Protein AF-A0A7C2V0T7-F1 (afdb_monomer)

Mean predicted aligned error: 4.19 Å

Nearest PDB structures (foldseek):
  8oz0-assembly1_C  TM=5.770E-01  e=1.094E+00  Homo sapiens

Radius of gyration: 14.22 Å; Cα contacts (8 Å, |Δi|>4): 170; chains: 1; bounding box: 36×40×30 Å

Solvent-accessible surface area (backbone atoms only — not comparable to full-atom values): 7302 Å² total; per-residue (Å²): 132,86,86,76,68,57,31,50,35,56,37,27,52,50,33,33,57,28,68,74,40,95,86,46,62,48,61,57,43,55,52,52,34,52,56,32,48,69,74,40,54,78,78,52,40,47,61,31,48,52,57,75,47,66,83,38,86,45,59,69,57,35,17,45,56,25,19,50,42,41,43,49,14,64,76,67,75,36,82,64,45,74,65,46,73,40,74,74,23,44,45,96,58,78,42,59,88,66,89,56,72,86,47,48,70,53,9,65,71,52,27,54,68,48,29,46,78,25,30,33,32,43,50,74,59,82,80,61,81,131

Sequence (130 aa):
MAYQPLTLRQVAAAIREEQASPDGDPWLWVRQFMDDFYAATPEVRATLIAERPDLTGDPRFDAYLAALAEHFAIHYQLPIPRWVNEPERFLEQWWFPTQFKSLHALAIVESPAAFRRRGIFVDRTEFQRC

pLDDT: mean 90.45, std 9.15, range [39.5, 97.25]

Foldseek 3Di:
DDDDAAALQNLLVVLLVQVVDPPRDSVVSVVRNLVSLVVDDLVVNLVSLQDQHDHSPDLVVLLVSLLVQQVCCVVSVHDRHPNSPDPSNADPEADEPDPDPVCQVQQQVAPDPSQVRRNYGDHPCPSPDD

Structure (mmCIF, N/CA/C/O backbone):
data_AF-A0A7C2V0T7-F1
#
_entry.id   AF-A0A7C2V0T7-F1
#
loop_
_atom_site.group_PDB
_atom_site.id
_atom_site.type_symbol
_atom_site.label_atom_id
_atom_site.label_alt_id
_atom_site.label_comp_id
_atom_site.label_asym_id
_atom_site.label_entity_id
_atom_site.label_seq_id
_atom_site.pdbx_PDB_ins_code
_atom_site.Cartn_x
_atom_site.Cartn_y
_atom_site.Cartn_z
_atom_site.occupancy
_atom_site.B_iso_or_equiv
_atom_site.auth_seq_id
_atom_site.auth_comp_id
_atom_site.auth_asym_id
_atom_site.auth_atom_id
_atom_site.pdbx_PDB_model_num
ATOM 1 N N . MET A 1 1 ? -7.948 24.175 10.755 1.00 43.12 1 MET A N 1
ATOM 2 C CA . MET A 1 1 ? -8.155 23.343 9.552 1.00 43.12 1 MET A CA 1
ATOM 3 C C . MET A 1 1 ? -8.314 21.913 10.030 1.00 43.12 1 MET A C 1
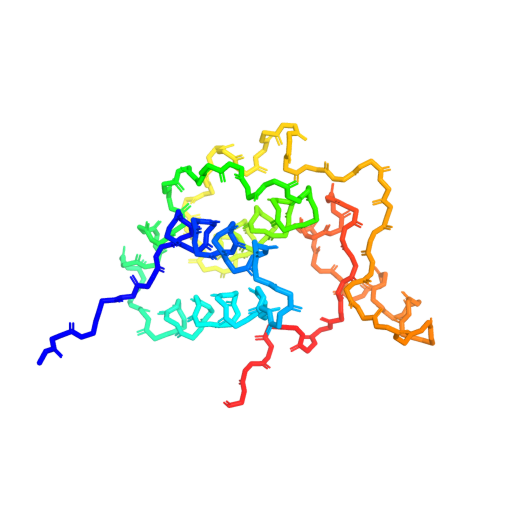ATOM 5 O O . MET A 1 1 ? -7.413 21.438 10.706 1.00 43.12 1 MET A O 1
ATOM 9 N N . ALA A 1 2 ? -9.468 21.280 9.810 1.00 52.50 2 ALA A N 1
ATOM 10 C CA . ALA A 1 2 ? -9.645 19.871 10.158 1.00 52.50 2 ALA A CA 1
ATOM 11 C C . ALA A 1 2 ? -8.820 19.034 9.172 1.00 52.50 2 ALA A C 1
ATOM 13 O O . ALA A 1 2 ? -9.005 19.16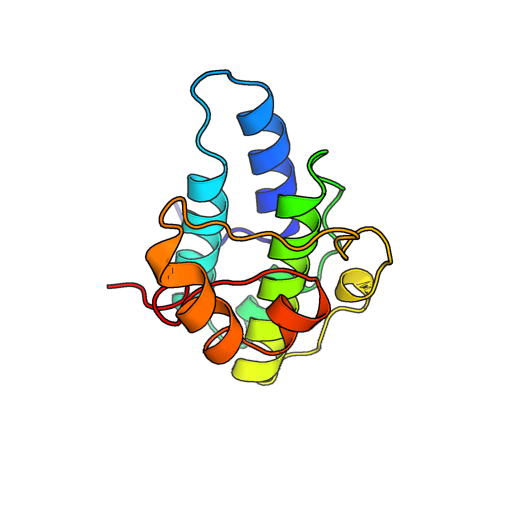7 7.964 1.00 52.50 2 ALA A O 1
ATOM 14 N N . TYR A 1 3 ? -7.871 18.253 9.681 1.00 69.88 3 TYR A N 1
ATOM 15 C CA . TYR A 1 3 ? -7.092 17.323 8.874 1.00 69.88 3 TYR A CA 1
ATOM 16 C C . TYR A 1 3 ? -8.033 16.244 8.319 1.00 69.88 3 TYR A C 1
ATOM 18 O O . TYR A 1 3 ? -8.759 15.620 9.094 1.00 69.88 3 TYR A O 1
ATOM 26 N N . GLN A 1 4 ? -8.080 16.075 6.995 1.00 74.81 4 GLN A N 1
ATOM 27 C CA . GLN A 1 4 ? -8.873 15.021 6.362 1.00 74.81 4 GLN A CA 1
ATOM 28 C C . GLN A 1 4 ? -7.960 13.839 6.019 1.00 74.81 4 GLN A C 1
ATOM 30 O O . GLN A 1 4 ? -6.979 14.055 5.308 1.00 74.81 4 GLN A O 1
ATOM 35 N N . PRO A 1 5 ? -8.274 12.623 6.501 1.00 85.75 5 PRO A N 1
ATOM 36 C CA . PRO A 1 5 ? -7.486 11.436 6.197 1.00 85.75 5 PRO A CA 1
ATOM 37 C C . PRO A 1 5 ? -7.545 11.108 4.703 1.00 85.75 5 PRO A C 1
ATOM 39 O O . PRO A 1 5 ? -8.607 11.208 4.080 1.00 85.75 5 PRO A O 1
ATOM 42 N N . LEU A 1 6 ? -6.413 10.696 4.137 1.00 89.06 6 LEU A N 1
ATOM 43 C CA . LEU A 1 6 ? -6.316 10.319 2.733 1.00 89.06 6 LEU A CA 1
ATOM 44 C C . LEU A 1 6 ? -7.008 8.981 2.459 1.00 89.06 6 LEU A C 1
ATOM 46 O O . LEU A 1 6 ? -6.851 7.997 3.180 1.00 89.06 6 LEU A O 1
ATOM 50 N N . THR A 1 7 ? -7.750 8.929 1.357 1.00 93.88 7 THR A N 1
ATOM 51 C CA . THR A 1 7 ? -8.304 7.686 0.801 1.00 93.88 7 THR A CA 1
ATOM 52 C C . THR A 1 7 ? -7.294 7.004 -0.123 1.00 93.88 7 THR A C 1
ATOM 54 O O . THR A 1 7 ? -6.447 7.667 -0.725 1.00 93.88 7 THR A O 1
ATOM 57 N N . LEU A 1 8 ? -7.423 5.691 -0.342 1.00 93.38 8 LEU A N 1
ATOM 58 C CA . LEU A 1 8 ? -6.576 4.972 -1.306 1.00 93.38 8 LEU A CA 1
ATOM 59 C C . LEU A 1 8 ? -6.687 5.523 -2.733 1.00 93.38 8 LEU A C 1
ATOM 61 O O . LEU A 1 8 ? -5.716 5.475 -3.485 1.00 93.38 8 LEU A O 1
ATOM 65 N N . ARG A 1 9 ? -7.840 6.095 -3.100 1.00 93.88 9 ARG A N 1
ATOM 66 C CA . ARG A 1 9 ? -8.017 6.794 -4.378 1.00 93.88 9 ARG A CA 1
ATOM 67 C C . ARG A 1 9 ? -7.110 8.015 -4.493 1.00 93.88 9 ARG A C 1
ATOM 69 O O . ARG A 1 9 ? -6.446 8.183 -5.513 1.00 93.88 9 ARG A O 1
ATOM 76 N N . GLN A 1 10 ? -7.068 8.850 -3.458 1.00 93.50 10 GLN A N 1
ATOM 77 C CA . GLN A 1 10 ? -6.196 10.028 -3.433 1.00 93.50 10 GLN A CA 1
ATOM 78 C C . GLN A 1 10 ? -4.721 9.627 -3.407 1.00 93.50 10 GLN A C 1
ATOM 80 O O . GLN A 1 10 ? -3.915 10.232 -4.104 1.00 93.50 10 GLN A O 1
ATOM 85 N N . VAL A 1 11 ? -4.384 8.567 -2.671 1.00 94.06 11 VAL A N 1
ATOM 86 C CA . VAL A 1 11 ? -3.025 8.012 -2.616 1.00 94.06 11 VAL A CA 1
ATOM 87 C C . VAL A 1 11 ? -2.570 7.540 -3.992 1.00 94.06 11 VAL A C 1
ATOM 89 O O . VAL A 1 11 ? -1.470 7.875 -4.412 1.00 94.06 11 VAL A O 1
ATOM 92 N N . ALA A 1 12 ? -3.413 6.812 -4.728 1.00 94.62 12 ALA A N 1
ATOM 93 C CA . ALA A 1 12 ? -3.075 6.358 -6.075 1.00 94.62 12 ALA A CA 1
ATOM 94 C C . ALA A 1 12 ? -2.852 7.529 -7.049 1.00 94.62 12 ALA A C 1
ATOM 96 O O . ALA A 1 12 ? -1.901 7.506 -7.832 1.00 94.62 12 ALA A O 1
ATOM 97 N N . ALA A 1 13 ? -3.690 8.568 -6.974 1.00 93.44 13 ALA A N 1
ATOM 98 C CA . ALA A 1 13 ? -3.515 9.780 -7.773 1.00 93.44 13 ALA A CA 1
ATOM 99 C C . ALA A 1 13 ? -2.199 10.500 -7.434 1.00 93.44 13 ALA A C 1
ATOM 101 O O . ALA A 1 13 ? -1.436 10.833 -8.337 1.00 93.44 13 ALA A O 1
ATOM 102 N N . ALA A 1 14 ? -1.892 10.656 -6.145 1.00 92.94 14 ALA A N 1
ATOM 103 C CA . ALA A 1 14 ? -0.663 11.294 -5.691 1.00 92.94 14 ALA A CA 1
ATOM 104 C C . ALA A 1 14 ? 0.588 10.494 -6.093 1.00 92.94 14 ALA A C 1
ATOM 106 O O . ALA A 1 14 ? 1.539 11.062 -6.612 1.00 92.94 14 ALA A O 1
ATOM 107 N N . ILE A 1 15 ? 0.563 9.162 -5.962 1.00 93.12 15 ILE A N 1
ATOM 108 C CA . ILE A 1 15 ? 1.642 8.275 -6.432 1.00 93.12 15 ILE A CA 1
ATOM 109 C C . ILE A 1 15 ? 1.865 8.424 -7.942 1.00 93.12 15 ILE A C 1
ATOM 111 O O . ILE A 1 15 ? 3.004 8.397 -8.404 1.00 93.12 15 ILE A O 1
ATOM 115 N N . ARG A 1 16 ? 0.798 8.568 -8.732 1.00 92.69 16 ARG A N 1
ATOM 116 C CA . ARG A 1 16 ? 0.908 8.778 -10.181 1.00 92.69 16 ARG A CA 1
ATOM 117 C C . ARG A 1 16 ? 1.576 10.113 -10.519 1.00 92.69 16 ARG A C 1
ATOM 119 O O . ARG A 1 16 ? 2.397 10.157 -11.430 1.00 92.69 16 ARG A O 1
ATOM 126 N N . GLU A 1 17 ? 1.217 11.182 -9.815 1.00 89.94 17 GLU A N 1
ATOM 127 C CA . GLU A 1 17 ? 1.835 12.503 -9.991 1.00 89.94 17 GLU A CA 1
ATOM 128 C C . GLU A 1 17 ? 3.304 12.493 -9.554 1.00 89.94 17 GLU A C 1
ATOM 130 O O . GLU A 1 17 ? 4.169 12.975 -10.283 1.00 89.94 17 GLU A O 1
ATOM 135 N N . GLU A 1 18 ? 3.600 11.865 -8.416 1.00 89.44 18 GLU A N 1
ATOM 136 C CA . GLU A 1 18 ? 4.947 11.773 -7.851 1.00 89.44 18 GLU A CA 1
ATOM 137 C C . GLU A 1 18 ? 5.902 10.996 -8.764 1.00 89.44 18 GLU A C 1
ATOM 139 O O . GLU A 1 18 ? 7.041 11.401 -8.965 1.00 89.44 18 GLU A O 1
ATOM 144 N N . GLN A 1 19 ? 5.424 9.918 -9.392 1.00 84.94 19 GLN A N 1
ATOM 145 C CA . GLN A 1 19 ? 6.207 9.134 -10.354 1.00 84.94 19 GLN A CA 1
ATOM 146 C C . GLN A 1 19 ? 6.586 9.908 -11.624 1.00 84.94 19 GLN A C 1
ATOM 148 O O . GLN A 1 19 ? 7.506 9.498 -12.331 1.00 84.94 19 GLN A O 1
ATOM 153 N N . ALA A 1 20 ? 5.899 11.011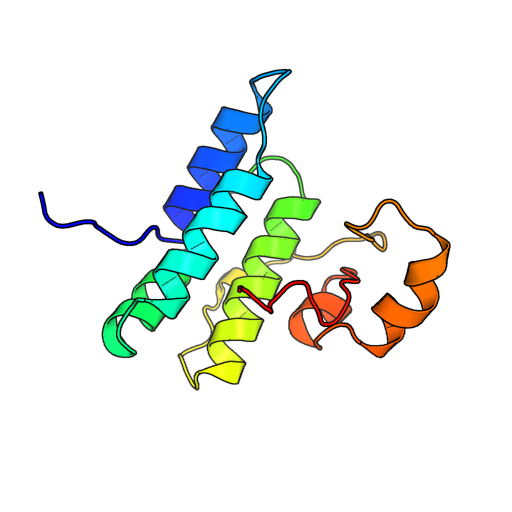 -11.938 1.00 83.38 20 ALA A N 1
ATOM 154 C CA . ALA A 1 20 ? 6.297 11.886 -13.039 1.00 83.38 20 ALA A CA 1
ATOM 155 C C . ALA A 1 20 ? 7.509 12.765 -12.675 1.00 83.38 20 ALA A C 1
ATOM 157 O O . ALA A 1 20 ? 8.148 13.324 -13.571 1.00 83.38 20 ALA A O 1
ATOM 158 N N . SER A 1 21 ? 7.833 12.882 -11.383 1.00 85.62 21 SER A N 1
ATOM 159 C CA . SER A 1 21 ? 8.982 13.624 -10.872 1.00 85.62 21 SER A CA 1
ATOM 160 C C . SER A 1 21 ? 10.192 12.696 -10.669 1.00 85.62 21 SER A C 1
ATOM 162 O O . SER A 1 21 ? 10.058 11.644 -10.046 1.00 85.62 21 SER A O 1
ATOM 164 N N . PRO A 1 22 ? 11.398 13.062 -11.144 1.00 77.69 22 PRO A N 1
ATOM 165 C CA . PRO A 1 22 ? 12.597 12.234 -10.983 1.00 77.69 22 PRO A CA 1
ATOM 166 C C . PRO A 1 22 ? 13.074 12.103 -9.526 1.00 77.69 22 PRO A C 1
ATOM 168 O O . PRO A 1 22 ? 13.718 11.111 -9.198 1.00 77.69 22 PRO A O 1
ATOM 171 N N . ASP A 1 23 ? 12.734 13.065 -8.664 1.00 84.50 23 ASP A N 1
ATOM 172 C CA . ASP A 1 23 ? 13.073 13.063 -7.231 1.00 84.50 23 ASP A CA 1
ATOM 173 C C . ASP A 1 23 ? 11.897 12.612 -6.347 1.00 84.50 23 ASP A C 1
ATOM 175 O O . ASP A 1 23 ? 11.919 12.790 -5.128 1.00 84.50 23 ASP A O 1
ATOM 179 N N . GLY A 1 24 ? 10.843 12.070 -6.962 1.00 84.19 24 GLY A N 1
ATOM 180 C CA . GLY A 1 24 ? 9.614 11.736 -6.266 1.00 84.19 24 GLY A CA 1
ATOM 181 C C . GLY A 1 24 ? 9.734 10.510 -5.362 1.00 84.19 24 GLY A C 1
ATOM 182 O O . GLY A 1 24 ? 10.347 9.502 -5.721 1.00 84.19 24 GLY A O 1
ATOM 183 N N . ASP A 1 25 ? 9.101 10.575 -4.189 1.00 89.88 25 ASP A N 1
ATOM 184 C CA . ASP A 1 25 ? 9.022 9.460 -3.241 1.00 89.88 25 ASP A CA 1
ATOM 185 C C . ASP A 1 25 ? 7.575 8.938 -3.129 1.00 89.88 25 ASP A C 1
ATOM 187 O O . ASP A 1 25 ? 6.831 9.343 -2.230 1.00 89.88 25 ASP A O 1
ATOM 191 N N . PRO A 1 26 ? 7.138 8.008 -4.002 1.00 90.38 26 PRO A N 1
ATOM 192 C CA . PRO A 1 26 ? 5.778 7.465 -3.956 1.00 90.38 26 PRO A CA 1
ATOM 193 C C . PRO A 1 26 ? 5.460 6.748 -2.631 1.00 90.38 26 PRO A C 1
ATOM 195 O O . PRO A 1 26 ? 4.293 6.656 -2.239 1.00 90.38 26 PRO A O 1
ATOM 198 N N . TRP A 1 27 ? 6.473 6.289 -1.884 1.00 90.75 27 TRP A N 1
ATOM 199 C CA . TRP A 1 27 ? 6.274 5.677 -0.569 1.00 90.75 27 TRP A CA 1
ATOM 200 C C . TRP A 1 27 ? 5.850 6.683 0.496 1.00 90.75 27 TRP A C 1
ATOM 202 O O . TRP A 1 27 ? 5.297 6.280 1.520 1.00 90.75 27 TRP A O 1
ATOM 212 N N . LEU A 1 28 ? 6.087 7.982 0.296 1.00 91.44 28 LEU A N 1
ATOM 213 C CA . LEU A 1 28 ? 5.576 9.033 1.179 1.00 91.44 28 LEU A CA 1
ATOM 214 C C . LEU A 1 28 ? 4.048 9.007 1.278 1.00 91.44 28 LEU A C 1
ATOM 216 O O . LEU A 1 28 ? 3.503 9.233 2.354 1.00 91.44 28 LEU A O 1
ATOM 220 N N . TRP A 1 29 ? 3.355 8.687 0.188 1.00 93.62 29 TRP A N 1
ATOM 221 C CA . TRP A 1 29 ? 1.894 8.661 0.161 1.00 93.62 29 TRP A CA 1
ATOM 222 C C . TRP A 1 29 ? 1.323 7.390 0.807 1.00 93.62 29 TRP A C 1
ATOM 224 O O . TRP A 1 29 ? 0.311 7.454 1.502 1.00 93.62 29 TRP A O 1
ATOM 234 N N . VAL A 1 30 ? 2.009 6.250 0.663 1.00 92.88 30 VAL A N 1
ATOM 235 C CA . VAL A 1 30 ? 1.645 4.970 1.310 1.00 92.88 30 VAL A CA 1
ATOM 236 C C . VAL A 1 30 ? 1.834 5.044 2.832 1.00 92.88 30 VAL A C 1
ATOM 238 O O . VAL A 1 30 ? 0.878 4.907 3.588 1.00 92.88 30 VAL A O 1
ATOM 241 N N . ARG A 1 31 ? 3.066 5.334 3.276 1.00 92.12 31 ARG A N 1
ATOM 242 C CA . ARG A 1 31 ? 3.339 6.508 4.109 1.00 92.12 31 ARG A CA 1
ATOM 243 C C . ARG A 1 31 ? 2.187 7.121 4.910 1.00 92.12 31 ARG A C 1
ATOM 245 O O . ARG A 1 31 ? 1.698 6.560 5.885 1.00 92.12 31 ARG A O 1
ATOM 252 N N . GLN A 1 32 ? 1.789 8.295 4.459 1.00 92.06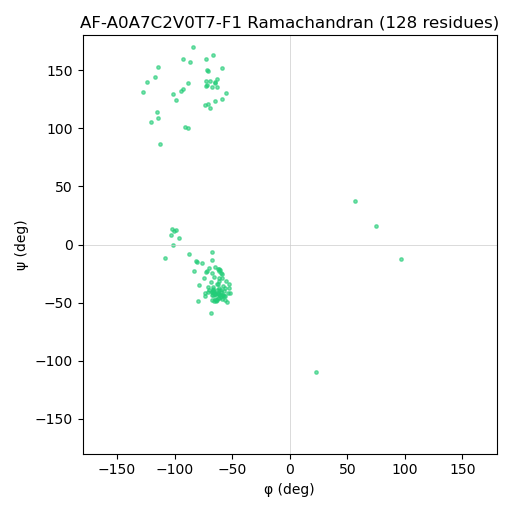 32 GLN A N 1
ATOM 253 C CA . GLN A 1 32 ? 0.738 9.102 5.041 1.00 92.06 32 GLN A CA 1
ATOM 254 C C . GLN A 1 32 ? -0.581 8.337 5.204 1.00 92.06 32 GLN A C 1
ATOM 256 O O . GLN A 1 32 ? -1.213 8.422 6.249 1.00 92.06 32 GLN A O 1
ATOM 261 N N . PHE A 1 33 ? -0.973 7.532 4.213 1.00 94.06 33 PHE A N 1
ATOM 262 C CA . PHE A 1 33 ? -2.219 6.770 4.274 1.00 94.06 33 PHE A CA 1
ATOM 263 C C . PHE A 1 33 ? -2.303 5.840 5.483 1.00 94.06 33 PHE A C 1
ATOM 265 O O . PHE A 1 33 ? -3.346 5.749 6.125 1.00 94.06 33 PHE A O 1
ATOM 272 N N . MET A 1 34 ? -1.224 5.122 5.796 1.00 93.06 34 MET A N 1
ATOM 273 C CA . MET A 1 34 ? -1.232 4.225 6.949 1.00 93.06 34 MET A CA 1
ATOM 274 C C . MET A 1 34 ? -1.355 5.009 8.258 1.00 93.06 34 MET A C 1
ATOM 276 O O . MET A 1 34 ? -2.114 4.586 9.126 1.00 93.06 34 MET A O 1
ATOM 280 N N . ASP A 1 35 ? -0.664 6.148 8.388 1.00 92.25 35 ASP A N 1
ATOM 281 C CA . ASP A 1 35 ? -0.782 7.018 9.568 1.00 92.25 35 ASP A CA 1
ATOM 282 C C . ASP A 1 35 ? -2.231 7.493 9.746 1.00 92.25 35 ASP A C 1
ATOM 284 O O . ASP A 1 35 ? -2.814 7.361 10.826 1.00 92.25 35 ASP A O 1
ATOM 288 N N . ASP A 1 36 ? -2.849 7.946 8.655 1.00 92.38 36 ASP A N 1
ATOM 289 C CA . ASP A 1 36 ? -4.238 8.402 8.618 1.00 92.38 36 ASP A CA 1
ATOM 290 C C . ASP A 1 36 ? -5.213 7.280 8.972 1.00 92.38 36 ASP A C 1
ATOM 292 O O . ASP A 1 36 ? -6.157 7.472 9.741 1.00 92.38 36 ASP A O 1
ATOM 296 N N . PHE A 1 37 ? -4.970 6.081 8.443 1.00 92.50 37 PHE A N 1
ATOM 297 C CA . PHE A 1 37 ? -5.779 4.905 8.717 1.00 92.50 37 PHE A CA 1
ATOM 298 C C . PHE A 1 37 ? -5.693 4.495 10.194 1.00 92.50 37 PHE A C 1
ATOM 300 O O . PHE A 1 37 ? -6.718 4.175 10.807 1.00 92.50 37 PHE A O 1
ATOM 307 N N . TYR A 1 38 ? -4.500 4.527 10.796 1.00 91.69 38 TYR A N 1
ATOM 308 C CA . TYR A 1 38 ? -4.329 4.224 12.217 1.00 91.69 38 TYR A CA 1
ATOM 309 C C . TYR A 1 38 ? -4.997 5.273 13.113 1.00 91.69 38 TYR A C 1
ATOM 311 O O . TYR A 1 38 ? -5.644 4.887 14.090 1.00 91.69 38 TYR A O 1
ATOM 319 N N . ALA A 1 39 ? -4.922 6.558 12.753 1.00 91.56 39 ALA A N 1
ATOM 320 C CA . ALA A 1 39 ? -5.565 7.651 13.484 1.00 91.56 39 ALA A CA 1
ATOM 321 C C . ALA A 1 39 ? -7.100 7.696 13.319 1.00 91.56 39 ALA A C 1
ATOM 323 O O . ALA A 1 39 ? -7.800 8.241 14.175 1.00 91.56 39 ALA A O 1
ATOM 324 N N . ALA A 1 40 ? -7.637 7.135 12.233 1.00 91.12 40 ALA A N 1
ATOM 325 C CA . ALA A 1 40 ? -9.063 7.150 11.927 1.00 91.12 40 ALA A CA 1
ATOM 326 C C . ALA A 1 40 ? -9.900 6.233 12.838 1.00 91.12 40 ALA A C 1
ATOM 328 O O . ALA A 1 40 ? -9.457 5.170 13.285 1.00 91.12 40 ALA A O 1
ATOM 329 N N . THR A 1 41 ? -11.164 6.615 13.055 1.00 89.25 41 THR A N 1
ATOM 330 C CA . THR A 1 41 ? -12.151 5.764 13.737 1.00 89.25 41 THR A CA 1
ATOM 331 C C . THR A 1 41 ? -12.589 4.600 12.835 1.00 89.25 41 THR A C 1
ATOM 333 O O . THR A 1 41 ? -12.445 4.684 11.609 1.00 89.25 41 THR A O 1
ATOM 336 N N . PRO A 1 42 ? -13.142 3.507 13.394 1.00 83.88 42 PRO A N 1
ATOM 337 C CA . PRO A 1 42 ? -13.585 2.352 12.608 1.00 83.88 42 PRO A CA 1
ATOM 338 C C . PRO A 1 42 ? -14.544 2.698 11.459 1.00 83.88 42 PRO A C 1
ATOM 340 O O . PRO A 1 42 ? -14.423 2.139 10.369 1.00 83.88 42 PRO A O 1
ATOM 343 N N . GLU A 1 43 ? -15.452 3.654 11.667 1.00 85.12 43 GLU A N 1
ATOM 344 C CA . GLU A 1 43 ? -16.433 4.091 10.666 1.00 85.12 43 GLU A CA 1
ATOM 345 C C . GLU A 1 43 ? -15.747 4.779 9.482 1.00 85.12 43 GLU A C 1
ATOM 347 O O . GLU A 1 43 ? -16.105 4.550 8.327 1.00 85.12 43 GLU A O 1
ATOM 352 N N . VAL A 1 44 ? -14.724 5.589 9.765 1.00 91.44 44 VAL A N 1
ATOM 353 C CA . VAL A 1 44 ? -13.950 6.302 8.746 1.00 91.44 44 VAL A CA 1
ATOM 354 C C . VAL A 1 44 ? -13.037 5.336 7.997 1.00 91.44 44 VAL A C 1
ATOM 356 O O . VAL A 1 44 ? -12.983 5.396 6.771 1.00 91.44 44 VAL A O 1
ATOM 359 N N . ARG A 1 45 ? -12.384 4.390 8.683 1.00 93.06 45 ARG A N 1
ATOM 360 C CA . ARG A 1 45 ? -11.460 3.417 8.067 1.00 93.06 45 ARG A CA 1
ATOM 361 C C . ARG A 1 45 ? -12.065 2.672 6.882 1.00 93.06 45 ARG A C 1
ATOM 363 O O . ARG A 1 45 ? -11.400 2.520 5.860 1.00 93.06 45 ARG A O 1
ATOM 370 N N . ALA A 1 46 ? -13.326 2.248 6.990 1.00 92.19 46 ALA A N 1
ATOM 371 C CA . ALA A 1 46 ? -14.021 1.584 5.889 1.00 92.19 46 ALA A CA 1
ATOM 372 C C . ALA A 1 46 ? -14.107 2.487 4.647 1.00 92.19 46 ALA A C 1
ATOM 374 O O . ALA A 1 46 ? -13.874 2.028 3.531 1.00 92.19 46 ALA A O 1
ATOM 375 N N . THR A 1 47 ? -14.378 3.782 4.835 1.00 93.44 47 THR A N 1
ATOM 376 C CA . THR A 1 47 ? -14.468 4.753 3.733 1.00 93.44 47 THR A CA 1
ATOM 377 C C . THR A 1 47 ? -13.120 5.016 3.061 1.00 93.44 47 THR A C 1
ATOM 379 O O . THR A 1 47 ? -13.085 5.192 1.846 1.00 93.44 47 THR A O 1
ATOM 382 N N . LEU A 1 48 ? -12.008 4.947 3.807 1.00 94.19 48 LEU A N 1
ATOM 383 C CA . LEU A 1 48 ? -10.660 5.200 3.277 1.00 94.19 48 LEU A CA 1
ATOM 384 C C . LEU A 1 48 ? -10.214 4.165 2.236 1.00 94.19 48 LEU A C 1
ATOM 386 O O . LEU A 1 48 ? -9.419 4.488 1.353 1.00 94.19 48 LEU A O 1
ATOM 390 N N . ILE A 1 49 ? -10.730 2.937 2.330 1.00 95.25 49 ILE A N 1
ATOM 391 C CA . ILE A 1 49 ? -10.385 1.824 1.431 1.00 95.25 49 ILE A CA 1
ATOM 392 C C . ILE A 1 49 ? -11.506 1.451 0.450 1.00 95.25 49 ILE A C 1
ATOM 394 O O . ILE A 1 49 ? -11.276 0.671 -0.472 1.00 95.25 49 ILE A O 1
ATOM 398 N N . ALA A 1 50 ? -12.725 1.962 0.646 1.00 93.94 50 ALA A N 1
ATOM 399 C CA . ALA A 1 50 ? -13.901 1.520 -0.101 1.00 93.94 50 ALA A CA 1
ATOM 400 C C . ALA A 1 50 ? -13.850 1.898 -1.586 1.00 93.94 50 ALA A C 1
ATOM 402 O O . ALA A 1 50 ? -14.208 1.087 -2.444 1.00 93.94 50 ALA A O 1
ATOM 403 N N . GLU A 1 51 ? -13.436 3.128 -1.886 1.00 94.56 51 GLU A N 1
ATOM 404 C CA . GLU A 1 51 ? -13.453 3.649 -3.248 1.00 94.56 51 GLU A CA 1
ATOM 405 C C . GLU A 1 51 ? -12.354 3.007 -4.101 1.00 94.56 51 GLU A C 1
ATOM 407 O O . GLU A 1 51 ? -11.217 2.852 -3.657 1.00 94.56 51 GLU A O 1
ATOM 412 N N . ARG A 1 52 ? -12.703 2.628 -5.337 1.00 95.19 52 ARG A N 1
ATOM 413 C CA . ARG A 1 52 ? -11.761 2.054 -6.301 1.00 95.19 52 ARG A CA 1
ATOM 414 C C . ARG A 1 52 ? -10.770 3.138 -6.753 1.00 95.19 52 ARG A C 1
ATOM 416 O O . ARG A 1 52 ? -11.213 4.104 -7.375 1.00 95.19 52 ARG A O 1
ATOM 423 N N . PRO A 1 53 ? -9.458 2.990 -6.497 1.00 94.38 53 PRO A N 1
ATOM 424 C CA . 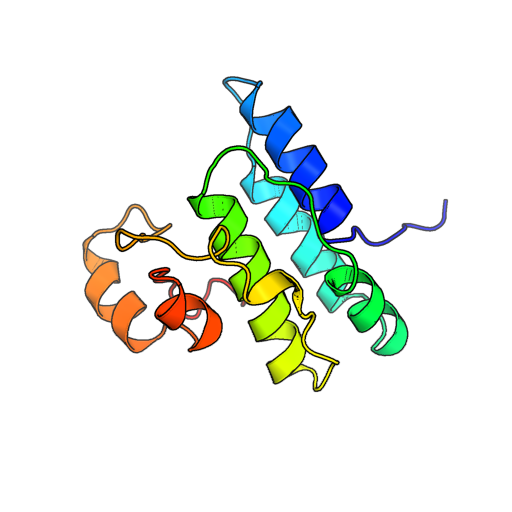PRO A 1 53 ? -8.454 3.883 -7.060 1.00 94.38 53 PRO A CA 1
ATOM 425 C C . PRO A 1 53 ? -8.291 3.650 -8.568 1.00 94.38 53 PRO A C 1
ATOM 427 O O . PRO A 1 53 ? -8.411 2.517 -9.043 1.00 94.38 53 PRO A O 1
ATOM 430 N N . ASP A 1 54 ? -7.947 4.701 -9.311 1.00 95.75 54 ASP A N 1
ATOM 431 C CA . ASP A 1 54 ? -7.418 4.547 -10.670 1.00 95.75 54 ASP A CA 1
ATOM 432 C C . ASP A 1 54 ? -6.040 3.862 -10.635 1.00 95.75 54 ASP A C 1
ATOM 434 O O . ASP A 1 54 ? -5.403 3.773 -9.582 1.00 95.75 54 ASP A O 1
ATOM 438 N N . LEU A 1 55 ? -5.581 3.342 -11.777 1.00 94.69 55 LEU A N 1
ATOM 439 C CA . LEU A 1 55 ? -4.241 2.760 -11.867 1.00 94.69 55 LEU A CA 1
ATOM 440 C C . LEU A 1 55 ? -3.172 3.847 -11.718 1.00 94.69 55 LEU A C 1
ATOM 442 O O . LEU A 1 55 ? -3.253 4.907 -12.345 1.00 94.69 55 LEU A O 1
ATOM 446 N N . THR A 1 56 ? -2.149 3.557 -10.920 1.00 93.50 56 THR A N 1
ATOM 447 C CA . THR A 1 56 ? -1.009 4.460 -10.710 1.00 93.50 56 THR A CA 1
ATOM 448 C C . THR A 1 56 ? -0.094 4.541 -11.932 1.00 93.50 56 THR A C 1
ATOM 450 O O . THR A 1 56 ? 0.627 5.522 -12.096 1.00 93.50 56 THR A O 1
ATOM 453 N N . GLY A 1 57 ? -0.132 3.517 -12.792 1.00 92.75 57 GLY A N 1
ATOM 454 C CA . GLY A 1 57 ? 0.779 3.341 -13.924 1.00 92.75 57 GLY A CA 1
ATOM 455 C C . GLY A 1 57 ? 1.956 2.409 -13.622 1.00 92.75 57 GLY A C 1
ATOM 456 O O . GLY A 1 57 ? 2.607 1.955 -14.560 1.00 92.75 57 GLY A O 1
ATOM 457 N N . ASP A 1 58 ? 2.184 2.064 -12.350 1.00 93.62 58 ASP A N 1
ATOM 458 C CA . ASP A 1 58 ? 3.131 1.030 -11.933 1.00 93.62 58 ASP A CA 1
ATOM 459 C C . ASP A 1 58 ? 2.376 -0.132 -11.263 1.00 93.62 58 ASP A C 1
ATOM 461 O O . ASP A 1 58 ? 1.833 0.029 -10.160 1.00 93.62 58 ASP A O 1
ATOM 465 N N . PRO A 1 59 ? 2.380 -1.333 -11.877 1.00 94.94 59 PRO A N 1
ATOM 466 C CA . PRO A 1 59 ? 1.638 -2.480 -11.364 1.00 94.94 59 PRO A CA 1
ATOM 467 C C . PRO A 1 59 ? 2.054 -2.873 -9.939 1.00 94.94 59 PRO A C 1
ATOM 469 O O . PRO A 1 59 ? 1.249 -3.442 -9.201 1.00 94.94 59 PRO A O 1
ATOM 472 N N . ARG A 1 60 ? 3.288 -2.555 -9.515 1.00 95.38 60 ARG A N 1
ATOM 473 C CA . ARG A 1 60 ? 3.789 -2.832 -8.159 1.00 95.38 60 ARG A CA 1
ATOM 474 C C . ARG A 1 60 ? 3.002 -2.061 -7.110 1.00 95.38 60 ARG A C 1
ATOM 476 O O . ARG A 1 60 ? 2.542 -2.661 -6.140 1.00 95.38 60 ARG A O 1
ATOM 483 N N . PHE A 1 61 ? 2.796 -0.763 -7.326 1.00 95.62 61 PHE A N 1
ATOM 484 C CA . PHE A 1 61 ? 1.998 0.065 -6.424 1.00 95.62 61 PHE A CA 1
ATOM 485 C C . PHE A 1 61 ? 0.517 -0.293 -6.513 1.00 95.62 61 PHE A C 1
ATOM 487 O O . PHE A 1 61 ? -0.141 -0.411 -5.483 1.00 95.62 61 PHE A O 1
ATOM 494 N N . ASP A 1 62 ? 0.005 -0.569 -7.711 1.00 96.69 62 ASP A N 1
ATOM 495 C CA . ASP A 1 62 ? -1.384 -0.991 -7.897 1.00 96.69 62 ASP A CA 1
ATOM 496 C C . ASP A 1 62 ? -1.717 -2.281 -7.127 1.00 96.69 62 ASP A C 1
ATOM 498 O O . ASP A 1 62 ? -2.752 -2.361 -6.457 1.00 96.69 62 ASP A O 1
ATOM 502 N N . ALA A 1 63 ? -0.824 -3.272 -7.163 1.00 97.12 63 ALA A N 1
ATOM 503 C CA . ALA A 1 63 ? -0.959 -4.496 -6.385 1.00 97.12 63 ALA A CA 1
ATOM 504 C C . ALA A 1 63 ? -0.746 -4.262 -4.879 1.00 97.12 63 ALA A C 1
ATOM 506 O O . ALA A 1 63 ? -1.450 -4.858 -4.058 1.00 97.12 63 ALA A O 1
ATOM 507 N N . TYR A 1 64 ? 0.181 -3.377 -4.498 1.00 96.50 64 TYR A N 1
ATOM 508 C CA . TYR A 1 64 ? 0.449 -3.047 -3.096 1.00 96.50 64 TYR A CA 1
ATOM 509 C C . TYR A 1 64 ? -0.753 -2.373 -2.432 1.00 96.50 64 TYR A C 1
ATOM 511 O O . TYR A 1 64 ? -1.167 -2.794 -1.354 1.00 96.50 64 TYR A O 1
ATOM 519 N N . LEU A 1 65 ? -1.365 -1.373 -3.075 1.00 96.25 65 LEU A N 1
ATOM 520 C CA . LEU A 1 65 ? -2.539 -0.681 -2.530 1.00 96.25 65 LEU A CA 1
ATOM 521 C C . LEU A 1 65 ? -3.720 -1.646 -2.339 1.00 96.25 65 LEU A C 1
ATOM 523 O O . LEU A 1 65 ? -4.424 -1.572 -1.332 1.00 96.25 65 LEU A O 1
ATOM 527 N N . ALA A 1 66 ? -3.907 -2.600 -3.256 1.00 97.25 66 ALA A N 1
ATOM 528 C CA . ALA A 1 66 ? -4.915 -3.649 -3.106 1.00 97.25 66 ALA A CA 1
ATOM 529 C C . ALA A 1 66 ? -4.597 -4.628 -1.965 1.00 97.25 66 ALA A C 1
ATOM 531 O O . ALA A 1 66 ? -5.499 -5.013 -1.216 1.00 97.25 66 ALA A O 1
ATOM 532 N N . ALA A 1 67 ? -3.328 -5.022 -1.814 1.00 96.69 67 ALA A N 1
ATOM 533 C CA . ALA A 1 67 ? -2.879 -5.856 -0.704 1.00 96.69 67 ALA A CA 1
ATOM 534 C C . ALA A 1 67 ? -3.104 -5.163 0.647 1.00 96.69 67 ALA A C 1
ATOM 536 O O . ALA A 1 67 ? -3.600 -5.790 1.583 1.00 96.69 67 ALA A O 1
ATOM 537 N N . LEU A 1 68 ? -2.794 -3.867 0.724 1.00 95.62 68 LEU A N 1
ATOM 538 C CA . LEU A 1 68 ? -2.967 -3.046 1.917 1.00 95.62 68 LEU A CA 1
ATOM 539 C C . LEU A 1 68 ? -4.447 -2.910 2.293 1.00 95.62 68 LEU A C 1
ATOM 541 O O . LEU A 1 68 ? -4.812 -3.177 3.438 1.00 95.62 68 LEU A O 1
ATOM 545 N N . ALA A 1 69 ? -5.303 -2.578 1.320 1.00 96.56 69 ALA A N 1
ATOM 546 C CA . ALA A 1 69 ? -6.747 -2.449 1.513 1.00 96.56 69 ALA A CA 1
ATOM 547 C C . ALA A 1 69 ? -7.360 -3.715 2.117 1.00 96.56 69 ALA A C 1
ATOM 549 O O . ALA A 1 69 ? -8.095 -3.661 3.100 1.00 96.56 69 ALA A O 1
ATOM 550 N N . GLU A 1 70 ? -7.041 -4.873 1.542 1.00 97.00 70 GLU A N 1
ATOM 551 C CA . GLU A 1 70 ? -7.551 -6.147 2.028 1.00 97.00 70 GLU A CA 1
ATOM 552 C C . GLU A 1 70 ? -6.928 -6.559 3.360 1.00 97.00 70 GLU A C 1
ATOM 554 O O . GLU A 1 70 ? -7.646 -7.055 4.226 1.00 97.00 70 GLU A O 1
ATOM 559 N N . HIS A 1 71 ? -5.619 -6.366 3.547 1.00 95.50 71 HIS A N 1
ATOM 560 C CA . HIS A 1 71 ? -4.966 -6.671 4.816 1.00 95.50 71 HIS A CA 1
ATOM 561 C C . HIS A 1 71 ? -5.638 -5.910 5.963 1.00 95.50 71 HIS A C 1
ATOM 563 O O . HIS A 1 71 ? -6.014 -6.515 6.968 1.00 95.50 71 HIS A O 1
ATOM 569 N N . PHE A 1 72 ? -5.865 -4.608 5.779 1.00 94.69 72 PHE A N 1
ATOM 570 C CA . PHE A 1 72 ? -6.554 -3.774 6.755 1.00 94.69 72 PHE A CA 1
ATOM 571 C C . PHE A 1 72 ? -8.028 -4.139 6.905 1.00 94.69 72 PHE A C 1
ATOM 573 O O . PHE A 1 72 ? -8.512 -4.212 8.033 1.00 94.69 72 PHE A O 1
ATOM 580 N N . ALA A 1 73 ? -8.734 -4.440 5.813 1.00 95.19 73 ALA A N 1
ATOM 581 C CA . ALA A 1 73 ? -10.119 -4.887 5.901 1.00 95.19 73 ALA A CA 1
ATOM 582 C C . ALA A 1 73 ? -10.258 -6.170 6.733 1.00 95.19 73 ALA A C 1
ATOM 584 O O . ALA A 1 73 ? -11.107 -6.240 7.617 1.00 95.19 73 ALA A O 1
ATOM 585 N N . ILE A 1 74 ? -9.386 -7.158 6.519 1.00 94.81 74 ILE A N 1
ATOM 586 C CA . ILE A 1 74 ? -9.385 -8.405 7.292 1.00 94.81 74 ILE A CA 1
ATOM 587 C C . ILE A 1 74 ? -9.011 -8.135 8.754 1.00 94.81 74 ILE A C 1
ATOM 589 O O . ILE A 1 74 ? -9.707 -8.596 9.658 1.00 94.81 74 ILE A O 1
ATOM 593 N N . HIS A 1 75 ? -7.931 -7.387 8.998 1.00 93.75 75 HIS A N 1
ATOM 594 C CA . HIS A 1 75 ? -7.408 -7.171 10.349 1.00 93.75 75 HIS A CA 1
ATOM 595 C C . HIS A 1 75 ? -8.366 -6.361 11.235 1.00 93.75 75 HIS A C 1
ATOM 597 O O . HIS A 1 75 ? -8.511 -6.658 12.418 1.00 93.75 75 HIS A O 1
ATOM 603 N N . TYR A 1 76 ? -9.057 -5.376 10.657 1.00 93.75 76 TYR A N 1
ATOM 604 C CA . TYR A 1 76 ? -9.992 -4.497 11.365 1.00 93.75 76 TYR A CA 1
ATOM 605 C C . TYR A 1 76 ? -11.469 -4.851 11.138 1.00 93.75 76 TYR A C 1
ATOM 607 O O . TYR A 1 76 ? -12.337 -4.060 11.496 1.00 93.75 76 TYR A O 1
ATOM 615 N N . GLN A 1 77 ? -11.761 -6.029 10.571 1.00 94.69 77 GLN A N 1
ATOM 616 C CA . GLN A 1 77 ? -13.125 -6.545 10.362 1.00 94.69 77 GLN A CA 1
ATOM 617 C C . GLN A 1 77 ? -14.019 -5.599 9.535 1.00 94.69 77 GLN A C 1
ATOM 619 O O . GLN A 1 77 ? -15.216 -5.458 9.787 1.00 94.69 77 GLN A O 1
ATOM 624 N N . LEU A 1 78 ? -13.433 -4.951 8.529 1.00 94.38 78 LEU A N 1
ATOM 625 C CA . LEU A 1 78 ? -14.124 -4.054 7.606 1.00 94.38 78 LEU A CA 1
ATOM 626 C C . LEU A 1 78 ? -14.593 -4.818 6.355 1.00 94.38 78 LEU A C 1
ATOM 628 O O . LEU A 1 78 ? -14.035 -5.866 6.014 1.00 94.38 78 LEU A O 1
ATOM 632 N N . PRO A 1 79 ? -15.580 -4.289 5.611 1.00 94.25 79 PRO A N 1
ATOM 633 C CA . PRO A 1 79 ? -15.947 -4.839 4.312 1.00 94.25 79 PRO A CA 1
ATOM 634 C C . PRO A 1 79 ? -14.755 -4.823 3.346 1.00 94.25 79 PRO A C 1
ATOM 636 O O . PRO A 1 79 ? -14.168 -3.772 3.099 1.00 94.25 79 PRO A O 1
ATOM 639 N N . ILE A 1 80 ? -14.420 -5.981 2.770 1.00 95.19 80 ILE A N 1
ATOM 640 C CA . ILE A 1 80 ? -13.357 -6.080 1.762 1.00 95.19 80 ILE A CA 1
ATOM 641 C C . ILE A 1 80 ? -13.874 -5.469 0.448 1.00 95.19 80 ILE A C 1
ATOM 643 O O . ILE A 1 80 ? -14.861 -5.972 -0.105 1.00 95.19 80 ILE A O 1
ATOM 647 N N . PRO A 1 81 ? -13.232 -4.416 -0.087 1.00 95.31 81 PRO A N 1
ATOM 648 C CA . PRO A 1 81 ? -13.668 -3.805 -1.336 1.00 95.31 81 PRO A CA 1
ATOM 649 C C . PRO A 1 81 ? -13.522 -4.779 -2.508 1.00 95.31 81 PRO A C 1
ATOM 651 O O . PRO A 1 81 ? -12.520 -5.477 -2.625 1.00 95.31 81 PRO A O 1
ATOM 654 N N . ARG A 1 82 ? -14.494 -4.821 -3.427 1.00 95.88 82 ARG A N 1
ATOM 655 C CA . ARG A 1 82 ? -14.452 -5.763 -4.566 1.00 95.88 82 ARG A CA 1
ATOM 656 C C . ARG A 1 82 ? -13.270 -5.515 -5.503 1.00 95.88 82 ARG A C 1
ATOM 658 O O . ARG A 1 82 ? -12.710 -6.475 -6.027 1.00 95.88 82 ARG A O 1
ATOM 665 N N . TRP A 1 83 ? -12.888 -4.249 -5.666 1.00 96.62 83 TRP A N 1
ATOM 666 C CA . TRP A 1 83 ? -11.828 -3.826 -6.578 1.00 96.62 83 TRP A CA 1
ATOM 667 C C . TRP A 1 83 ? -10.459 -4.424 -6.230 1.00 96.62 83 TRP A C 1
ATOM 669 O O . TRP A 1 83 ? -9.623 -4.575 -7.113 1.00 96.62 83 TRP A O 1
ATOM 679 N N . VAL A 1 84 ? -10.223 -4.839 -4.975 1.00 96.75 84 VAL A N 1
ATOM 680 C CA . VAL A 1 84 ? -8.938 -5.450 -4.587 1.00 96.75 84 VAL A CA 1
ATOM 681 C C . VAL A 1 84 ? -8.672 -6.760 -5.336 1.00 96.75 84 VAL A C 1
ATOM 683 O O . VAL A 1 84 ? -7.529 -7.201 -5.395 1.00 96.75 84 VAL A O 1
ATOM 686 N N . ASN A 1 85 ? -9.715 -7.403 -5.871 1.00 96.50 85 ASN A N 1
ATOM 687 C CA . ASN A 1 85 ? -9.629 -8.667 -6.604 1.00 96.50 85 ASN A CA 1
ATOM 688 C C . ASN A 1 85 ? -9.576 -8.485 -8.128 1.00 96.50 85 ASN A C 1
ATOM 690 O O . ASN A 1 85 ? -9.631 -9.476 -8.851 1.00 96.50 85 ASN A O 1
ATOM 694 N N . GLU A 1 86 ? -9.493 -7.249 -8.620 1.00 97.00 86 GLU A N 1
ATOM 695 C CA . GLU A 1 86 ? -9.304 -6.976 -10.046 1.00 97.00 86 GLU A CA 1
ATOM 696 C C . GLU A 1 86 ? -7.951 -7.526 -10.532 1.00 97.00 86 GLU A C 1
ATOM 698 O O . GLU A 1 86 ? -6.972 -7.465 -9.784 1.00 97.00 86 GLU A O 1
ATOM 703 N N . PRO A 1 87 ? -7.873 -8.077 -11.757 1.00 95.44 87 PRO A N 1
ATOM 704 C CA . PRO A 1 87 ? -6.664 -8.732 -12.257 1.00 95.44 87 PRO A CA 1
ATOM 705 C C . PRO A 1 87 ? -5.458 -7.787 -12.332 1.00 95.44 87 PRO A C 1
ATOM 707 O O . PRO A 1 87 ? -4.339 -8.212 -12.066 1.00 95.44 87 PRO A O 1
ATOM 710 N N . GLU A 1 88 ? -5.677 -6.495 -12.583 1.00 95.25 88 GLU A N 1
ATOM 711 C CA . GLU A 1 88 ? -4.637 -5.457 -12.607 1.00 95.25 88 GLU A CA 1
ATOM 712 C C . GLU A 1 88 ? -4.014 -5.186 -1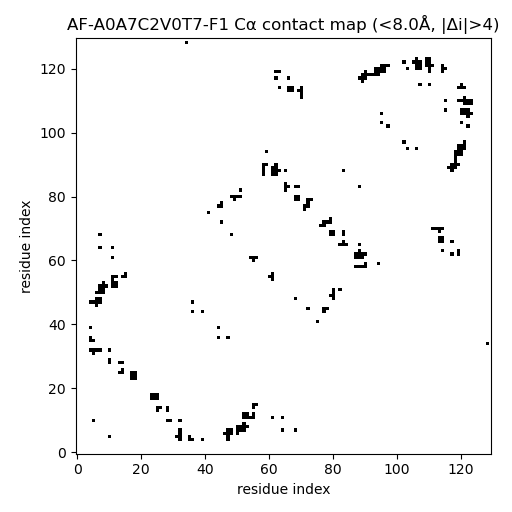1.223 1.00 95.25 88 GLU A C 1
ATOM 714 O O . GLU A 1 88 ? -3.053 -4.431 -11.103 1.00 95.25 88 GLU A O 1
ATOM 719 N N . ARG A 1 89 ? -4.554 -5.794 -10.158 1.00 96.25 89 ARG A N 1
ATOM 720 C CA . ARG A 1 89 ? -4.068 -5.687 -8.774 1.00 96.25 89 ARG A CA 1
ATOM 721 C C . ARG A 1 89 ? -3.208 -6.873 -8.348 1.00 96.25 89 ARG A C 1
ATOM 723 O O . ARG A 1 89 ? -2.962 -7.048 -7.156 1.00 96.25 89 ARG A O 1
ATOM 730 N N . PHE A 1 90 ? -2.780 -7.706 -9.288 1.00 96.81 90 PHE A N 1
ATOM 731 C CA . PHE A 1 90 ? -1.920 -8.856 -9.038 1.00 96.81 90 PHE A CA 1
ATOM 732 C C . PHE A 1 90 ? -0.670 -8.758 -9.896 1.00 96.81 90 PHE A C 1
ATOM 734 O O . PHE A 1 90 ? -0.734 -8.385 -11.065 1.00 96.81 90 PHE A O 1
ATOM 741 N N . LEU A 1 91 ? 0.473 -9.121 -9.317 1.00 96.38 91 LEU A N 1
ATOM 742 C CA . LEU A 1 91 ? 1.720 -9.179 -10.061 1.00 96.38 91 LEU A CA 1
ATOM 743 C C . LEU A 1 91 ? 1.898 -10.545 -10.712 1.00 96.38 91 LEU A C 1
ATOM 745 O O . LEU A 1 91 ? 1.680 -11.582 -10.087 1.00 96.38 91 LEU A O 1
ATOM 749 N N . GLU A 1 92 ? 2.377 -10.536 -11.953 1.00 92.88 92 GLU A N 1
ATOM 750 C CA . GLU A 1 92 ? 2.822 -11.749 -12.645 1.00 92.88 92 GLU A CA 1
ATOM 751 C C . GLU A 1 92 ? 4.170 -12.250 -12.110 1.00 92.88 92 GLU A C 1
ATOM 753 O O . GLU A 1 92 ? 4.457 -13.446 -12.134 1.00 92.88 92 GLU A O 1
ATOM 758 N N . GLN A 1 93 ? 5.005 -11.331 -11.616 1.00 93.00 93 GLN A N 1
ATOM 759 C CA . GLN A 1 93 ? 6.335 -11.617 -11.086 1.00 93.00 93 GLN A CA 1
ATOM 760 C C . GLN A 1 93 ? 6.412 -11.264 -9.606 1.00 93.00 93 GLN A C 1
ATOM 762 O O . GLN A 1 93 ? 5.839 -10.273 -9.156 1.00 93.00 93 GLN A O 1
ATOM 767 N N . TRP A 1 94 ? 7.156 -12.066 -8.847 1.00 94.56 94 TRP A N 1
ATOM 768 C CA . TRP A 1 94 ? 7.378 -11.792 -7.434 1.00 94.56 94 TRP A CA 1
ATOM 769 C C . TRP A 1 94 ? 8.135 -10.488 -7.242 1.00 94.56 94 TRP A C 1
ATOM 771 O O . TRP A 1 94 ? 9.150 -10.237 -7.894 1.00 94.56 94 TRP A O 1
ATOM 781 N N . TRP A 1 95 ? 7.669 -9.694 -6.289 1.00 95.44 95 TRP A N 1
ATOM 782 C CA . TRP A 1 95 ? 8.257 -8.415 -5.958 1.00 95.44 95 TRP A CA 1
ATOM 783 C C . TRP A 1 95 ? 8.566 -8.324 -4.466 1.00 95.44 95 TRP A C 1
ATOM 785 O O . TRP A 1 95 ? 7.735 -8.620 -3.609 1.00 95.44 95 TRP A O 1
ATOM 795 N N . PHE A 1 96 ? 9.791 -7.893 -4.183 1.00 93.81 96 PHE A N 1
ATOM 796 C CA . PHE A 1 96 ? 10.307 -7.619 -2.850 1.00 93.81 96 PHE A CA 1
ATOM 797 C C . PHE A 1 96 ? 10.576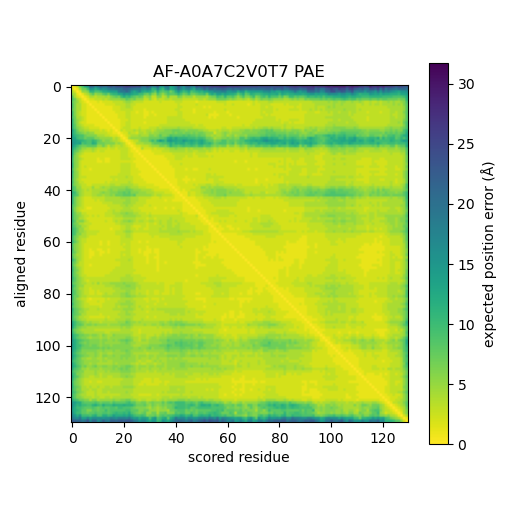 -6.111 -2.786 1.00 93.81 96 PHE A C 1
ATOM 799 O O . PHE A 1 96 ? 11.492 -5.647 -3.471 1.00 93.81 96 PHE A O 1
ATOM 806 N N . PRO A 1 97 ? 9.785 -5.327 -2.029 1.00 90.31 97 PRO A N 1
ATOM 807 C CA . PRO A 1 97 ? 10.027 -3.890 -1.879 1.00 90.31 97 PRO A CA 1
ATOM 808 C C . PRO A 1 97 ? 11.382 -3.569 -1.233 1.00 90.31 97 PRO A C 1
ATOM 810 O O . PRO A 1 97 ? 11.986 -2.539 -1.524 1.00 90.31 97 PRO A O 1
ATOM 813 N N . THR A 1 98 ? 11.889 -4.474 -0.391 1.00 87.25 98 THR A N 1
ATOM 814 C CA . THR A 1 98 ? 13.214 -4.355 0.224 1.00 87.25 98 THR A CA 1
ATOM 815 C C . THR A 1 98 ? 14.347 -4.522 -0.793 1.00 87.25 98 THR A C 1
ATOM 817 O O . THR A 1 98 ? 14.315 -5.395 -1.658 1.00 87.25 98 THR A O 1
ATOM 820 N N . GLN A 1 99 ? 15.403 -3.718 -0.653 1.00 86.44 99 GLN A N 1
ATOM 821 C CA . GLN A 1 99 ? 16.625 -3.849 -1.458 1.00 86.44 99 GLN A CA 1
ATOM 822 C C . GLN A 1 99 ? 17.567 -4.946 -0.926 1.00 86.44 99 GLN A C 1
ATOM 824 O O . GLN A 1 99 ? 18.497 -5.375 -1.616 1.00 86.44 99 GLN A O 1
ATOM 829 N N . PHE A 1 100 ? 17.345 -5.418 0.305 1.00 87.81 100 PHE A N 1
ATOM 830 C CA . PHE A 1 100 ? 18.224 -6.369 0.976 1.00 87.81 100 PHE A CA 1
ATOM 831 C C . PHE A 1 100 ? 17.839 -7.812 0.645 1.00 87.81 100 PHE A C 1
ATOM 833 O O . PHE A 1 100 ? 16.955 -8.403 1.264 1.00 87.81 100 PHE A O 1
ATOM 840 N N . LYS A 1 101 ? 18.580 -8.431 -0.281 1.00 87.62 101 LYS A N 1
ATOM 841 C CA . LYS A 1 101 ? 18.364 -9.834 -0.691 1.00 87.62 101 LYS A CA 1
ATOM 842 C C . LYS A 1 101 ? 18.400 -10.836 0.465 1.00 87.62 101 LYS A C 1
ATOM 844 O O . LYS A 1 101 ? 17.704 -11.847 0.418 1.00 87.62 101 LYS A O 1
ATOM 849 N N . SER A 1 102 ? 19.187 -10.559 1.505 1.00 89.81 102 SER A N 1
ATOM 850 C CA . SER A 1 102 ? 19.258 -11.385 2.717 1.00 89.81 102 SER A CA 1
ATOM 851 C C . SER A 1 102 ? 17.914 -11.504 3.443 1.00 89.81 102 SER A C 1
ATOM 853 O O . SER A 1 102 ? 17.690 -12.499 4.126 1.00 89.81 102 SER A O 1
ATOM 855 N N . LEU A 1 103 ? 17.006 -10.539 3.265 1.00 89.31 103 LEU A N 1
ATOM 856 C CA . LEU A 1 103 ? 15.684 -10.532 3.887 1.00 89.31 103 LEU A CA 1
ATOM 857 C C . LEU A 1 103 ? 14.620 -11.271 3.066 1.00 89.31 103 LEU A C 1
ATOM 859 O O . LEU A 1 103 ? 13.531 -11.502 3.577 1.00 89.31 103 LEU A O 1
ATOM 863 N N . HIS A 1 104 ? 14.905 -11.698 1.830 1.00 91.44 104 HIS A N 1
ATOM 864 C CA . HIS A 1 104 ? 13.885 -12.312 0.967 1.00 91.44 104 HIS A CA 1
ATOM 865 C C . HIS A 1 104 ? 13.295 -13.593 1.567 1.00 91.44 104 HIS A C 1
ATOM 867 O O . HIS A 1 104 ? 12.082 -13.786 1.541 1.00 91.44 104 HIS A O 1
ATOM 873 N N . ALA A 1 105 ? 14.139 -14.462 2.132 1.00 90.62 105 ALA A N 1
ATOM 874 C CA . ALA A 1 105 ? 13.674 -15.694 2.768 1.00 90.62 105 ALA A CA 1
ATOM 875 C C . ALA A 1 105 ? 12.742 -15.398 3.953 1.00 90.62 105 ALA A C 1
ATOM 877 O O . ALA A 1 105 ? 11.722 -16.066 4.115 1.00 90.62 105 ALA A O 1
ATOM 878 N N . LEU A 1 106 ? 13.064 -14.365 4.738 1.00 89.75 106 LEU A N 1
ATOM 879 C CA . LEU A 1 106 ? 12.233 -13.919 5.850 1.00 89.75 106 LEU A CA 1
ATOM 880 C C . LEU A 1 106 ? 10.909 -13.327 5.349 1.00 89.75 106 LEU A C 1
ATOM 882 O O . LEU A 1 106 ? 9.850 -13.751 5.799 1.00 89.75 106 LEU A O 1
ATOM 886 N N . ALA A 1 107 ? 10.958 -12.439 4.353 1.00 91.19 107 ALA A N 1
ATOM 887 C CA . ALA A 1 107 ? 9.779 -11.819 3.756 1.00 91.19 107 ALA A CA 1
ATOM 888 C C . ALA A 1 107 ? 8.796 -12.866 3.205 1.00 91.19 107 ALA A C 1
ATOM 890 O O . ALA A 1 107 ? 7.594 -12.741 3.415 1.00 91.19 107 ALA A O 1
ATOM 891 N N . ILE A 1 108 ? 9.276 -13.948 2.578 1.00 90.94 108 ILE A N 1
ATOM 892 C CA . ILE A 1 108 ? 8.414 -15.050 2.108 1.00 90.94 108 ILE A CA 1
ATOM 893 C C . ILE A 1 108 ? 7.598 -15.661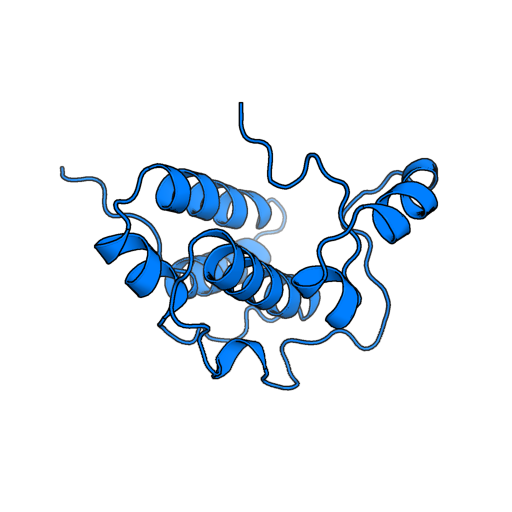 3.254 1.00 90.94 108 ILE A C 1
ATOM 895 O O . ILE A 1 108 ? 6.395 -15.902 3.104 1.00 90.94 108 ILE A O 1
ATOM 899 N N . VAL A 1 109 ? 8.247 -15.901 4.394 1.00 90.56 109 VAL A N 1
ATOM 900 C CA . VAL A 1 109 ? 7.627 -16.527 5.566 1.00 90.56 109 VAL A CA 1
ATOM 901 C C . VAL A 1 109 ? 6.680 -15.555 6.273 1.00 90.56 109 VAL A C 1
ATOM 903 O O . VAL A 1 109 ? 5.557 -15.937 6.605 1.00 90.56 109 VAL A O 1
ATOM 906 N N . GLU A 1 110 ? 7.105 -14.307 6.463 1.00 90.06 110 GLU A N 1
ATOM 907 C CA . GLU A 1 110 ? 6.400 -13.310 7.278 1.00 90.06 110 GLU A CA 1
ATOM 908 C C . GLU A 1 110 ? 5.275 -12.576 6.542 1.00 90.06 110 GLU A C 1
ATOM 910 O O . GLU A 1 110 ? 4.349 -12.084 7.188 1.00 90.06 110 GLU A O 1
ATOM 915 N N . SER A 1 111 ? 5.313 -12.523 5.207 1.00 93.12 111 SER A N 1
ATOM 916 C CA . SER A 1 111 ? 4.350 -11.743 4.424 1.00 93.12 111 SER A CA 1
ATOM 917 C C . SER A 1 111 ? 2.901 -12.125 4.720 1.00 93.12 111 SER A C 1
ATOM 919 O O . SER A 1 111 ? 2.554 -13.310 4.604 1.00 93.12 111 SER A O 1
ATOM 921 N N . PRO A 1 112 ? 2.017 -11.145 4.991 1.00 93.88 112 PRO A N 1
ATOM 922 C CA . PRO A 1 112 ? 0.594 -11.404 5.149 1.00 93.88 112 PRO A CA 1
ATOM 923 C C . PRO A 1 112 ? -0.020 -12.041 3.899 1.00 93.88 112 PRO A C 1
ATOM 925 O O . PRO A 1 112 ? 0.398 -11.778 2.769 1.00 93.88 112 PRO A O 1
ATOM 928 N N . ALA A 1 113 ? -1.081 -12.830 4.086 1.00 93.94 113 ALA A N 1
ATOM 929 C CA . ALA A 1 113 ? -1.740 -13.552 2.995 1.00 93.94 113 ALA A CA 1
ATOM 930 C C . ALA A 1 113 ? -2.216 -12.634 1.850 1.00 93.94 113 ALA A C 1
ATOM 932 O O . ALA A 1 113 ? -2.075 -12.998 0.683 1.00 93.94 113 ALA A O 1
ATOM 933 N N . ALA A 1 114 ? -2.715 -11.433 2.175 1.00 95.56 114 ALA A N 1
ATOM 934 C CA . ALA A 1 114 ? -3.150 -10.433 1.196 1.00 95.56 114 ALA A CA 1
ATOM 935 C C . ALA A 1 114 ? -2.004 -9.945 0.284 1.00 95.56 114 ALA A C 1
ATOM 937 O O . ALA A 1 114 ? -2.216 -9.712 -0.905 1.00 95.56 114 ALA A O 1
ATOM 938 N N . PHE A 1 115 ? -0.779 -9.853 0.805 1.00 96.19 115 PHE A N 1
ATOM 939 C CA . PHE A 1 115 ? 0.409 -9.486 0.028 1.00 96.19 115 PHE A CA 1
ATOM 940 C C . PHE A 1 115 ? 0.929 -10.685 -0.768 1.00 96.19 115 PHE A C 1
ATOM 942 O O . PHE A 1 115 ? 1.083 -10.612 -1.989 1.00 96.19 115 PHE A O 1
ATOM 949 N N . ARG A 1 116 ? 1.071 -11.837 -0.101 1.00 94.62 116 ARG A N 1
ATOM 950 C CA . ARG A 1 116 ? 1.595 -13.072 -0.699 1.00 94.62 116 ARG A CA 1
ATOM 951 C C . ARG A 1 116 ? 0.804 -13.510 -1.931 1.00 94.62 116 ARG A C 1
ATOM 953 O O . ARG A 1 116 ? 1.394 -13.861 -2.948 1.00 94.62 116 ARG A O 1
ATOM 960 N N . ARG A 1 117 ? -0.532 -13.459 -1.871 1.00 95.50 117 ARG A N 1
ATOM 961 C CA . ARG A 1 117 ? -1.400 -13.852 -2.996 1.00 95.50 117 ARG A CA 1
ATOM 962 C C . ARG A 1 117 ? -1.305 -12.926 -4.214 1.00 95.50 117 ARG A C 1
ATOM 964 O O . ARG A 1 117 ? -1.806 -13.291 -5.268 1.00 95.50 117 ARG A O 1
ATOM 971 N N . ARG A 1 118 ? -0.691 -11.747 -4.067 1.00 96.81 118 ARG A N 1
ATOM 972 C CA . ARG A 1 118 ? -0.415 -10.781 -5.145 1.00 96.81 118 ARG A CA 1
ATOM 973 C C . ARG A 1 118 ? 1.041 -10.796 -5.603 1.00 96.81 118 ARG A C 1
ATOM 975 O O . ARG A 1 118 ? 1.429 -9.931 -6.377 1.00 96.81 118 ARG A O 1
ATOM 982 N N . GLY A 1 119 ? 1.840 -11.751 -5.121 1.00 95.12 119 GLY A N 1
ATOM 983 C CA . GLY A 1 119 ? 3.263 -11.840 -5.438 1.00 95.12 119 GLY A CA 1
ATOM 984 C C . GLY A 1 119 ? 4.122 -10.803 -4.715 1.00 95.12 119 GLY A C 1
ATOM 985 O O . GLY A 1 119 ? 5.261 -10.596 -5.120 1.00 95.12 119 GLY A O 1
ATOM 986 N N . ILE A 1 120 ? 3.604 -10.152 -3.669 1.00 96.38 120 ILE A N 1
ATOM 987 C CA . ILE A 1 120 ? 4.336 -9.135 -2.910 1.00 96.38 120 ILE A CA 1
ATOM 988 C C . ILE A 1 120 ? 4.857 -9.756 -1.623 1.00 96.38 120 ILE A C 1
ATOM 990 O O . ILE A 1 120 ? 4.094 -10.363 -0.865 1.00 96.38 120 ILE A O 1
ATOM 994 N N . PHE A 1 121 ? 6.149 -9.566 -1.374 1.00 94.62 121 PHE A N 1
ATOM 995 C CA . PHE A 1 121 ? 6.816 -10.091 -0.197 1.00 94.62 121 PHE A CA 1
ATOM 996 C C . PHE A 1 121 ? 7.428 -8.974 0.645 1.00 94.62 121 PHE A C 1
ATOM 998 O O . PHE A 1 121 ? 8.464 -8.413 0.292 1.00 94.62 121 PHE A O 1
ATOM 1005 N N . VAL A 1 122 ? 6.775 -8.680 1.766 1.00 91.06 122 VAL A N 1
ATOM 1006 C CA . VAL A 1 122 ? 7.173 -7.692 2.776 1.00 91.06 122 VAL A CA 1
ATOM 1007 C C . VAL A 1 122 ? 7.512 -8.394 4.088 1.00 91.06 122 VAL A C 1
ATOM 1009 O O . VAL A 1 122 ? 7.006 -9.484 4.370 1.00 91.06 122 VAL A O 1
ATOM 1012 N N . ASP A 1 123 ? 8.385 -7.796 4.888 1.00 84.19 123 ASP A N 1
ATOM 1013 C CA . ASP A 1 123 ? 8.650 -8.283 6.239 1.00 84.19 123 ASP A CA 1
ATOM 1014 C C . ASP A 1 123 ? 7.616 -7.744 7.244 1.00 84.19 123 ASP A C 1
ATOM 1016 O O . ASP A 1 123 ? 6.795 -6.875 6.937 1.00 84.19 123 ASP A O 1
ATOM 1020 N N . ARG A 1 124 ? 7.627 -8.283 8.467 1.00 75.12 124 ARG A N 1
ATOM 102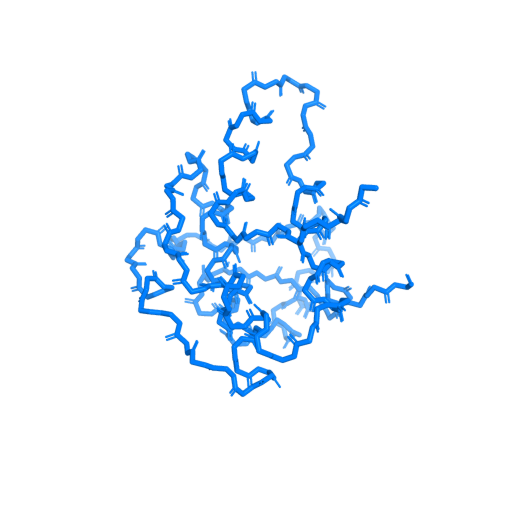1 C CA . ARG A 1 124 ? 6.659 -7.920 9.518 1.00 75.12 124 ARG A CA 1
ATOM 1022 C C . ARG A 1 124 ? 6.693 -6.448 9.945 1.00 75.12 124 ARG A C 1
ATOM 1024 O O . ARG A 1 124 ? 5.729 -5.997 10.564 1.00 75.12 124 ARG A O 1
ATOM 1031 N N . THR A 1 125 ? 7.791 -5.731 9.707 1.00 78.19 125 THR A N 1
ATOM 1032 C CA . THR A 1 125 ? 7.963 -4.342 10.157 1.00 78.19 125 THR A CA 1
ATOM 1033 C C . THR A 1 125 ? 7.266 -3.341 9.247 1.00 78.19 125 THR A C 1
ATOM 1035 O O . THR A 1 125 ? 6.978 -2.237 9.692 1.00 78.19 125 THR A O 1
ATOM 1038 N N . GLU A 1 126 ? 6.872 -3.752 8.038 1.00 80.38 126 GLU A N 1
ATOM 1039 C CA . GLU A 1 126 ? 6.184 -2.909 7.053 1.00 80.38 126 GLU A CA 1
ATOM 1040 C C . GLU A 1 126 ? 4.932 -2.211 7.622 1.00 80.38 126 GLU A C 1
ATOM 1042 O O . GLU A 1 126 ? 4.624 -1.072 7.279 1.00 80.38 126 GLU A O 1
ATOM 1047 N N . PHE A 1 127 ? 4.220 -2.874 8.541 1.00 78.62 127 PHE A N 1
ATOM 1048 C CA . PHE A 1 127 ? 3.005 -2.352 9.185 1.00 78.62 127 PHE A CA 1
ATOM 1049 C C . PHE A 1 127 ? 3.247 -1.812 10.598 1.00 78.62 127 PHE A C 1
ATOM 1051 O O . PHE A 1 127 ? 2.312 -1.375 11.266 1.00 78.62 127 PHE A O 1
ATOM 1058 N N . GLN A 1 128 ? 4.483 -1.873 11.090 1.00 73.12 128 GLN A N 1
ATOM 1059 C CA . GLN A 1 128 ? 4.841 -1.389 12.415 1.00 73.12 128 GLN A CA 1
ATOM 1060 C C . GLN A 1 128 ? 5.262 0.069 12.298 1.00 73.12 128 GLN A C 1
ATOM 1062 O O . GLN A 1 128 ? 6.380 0.379 11.897 1.00 73.12 128 GLN A O 1
ATOM 1067 N N . ARG A 1 129 ? 4.350 0.975 12.650 1.00 60.91 129 ARG A N 1
ATOM 1068 C CA . ARG A 1 129 ? 4.683 2.392 12.799 1.00 60.91 129 ARG A CA 1
ATOM 1069 C C . ARG A 1 129 ? 5.044 2.693 14.244 1.00 60.91 129 ARG A C 1
ATOM 1071 O O . ARG A 1 129 ? 4.379 2.196 15.153 1.00 60.91 129 ARG A O 1
ATOM 1078 N N . CYS A 1 130 ? 6.135 3.432 14.423 1.00 39.50 130 CYS A N 1
ATOM 1079 C CA . CYS A 1 130 ? 6.603 3.931 15.714 1.00 39.50 130 CYS A CA 1
ATOM 1080 C C . CYS A 1 130 ? 5.925 5.252 16.065 1.00 39.50 130 CYS A C 1
ATOM 1082 O O . CYS A 1 130 ? 5.761 6.079 15.142 1.00 39.50 130 CYS A O 1
#

Secondary structure (DSSP, 8-state):
-PPPPPPHHHHHHHHHHHTTSTT--THHHHHHHHHHHHHS-HHHHHHHHHSPPPP-S-HHHHHHHHHHHHHHHHHTTPPPPGGGGSGGGS-SS-B-S-S-GGGHHHHHHHS-HHHHTTTB---GGGG---